Protein AF-A0A225UVK5-F1 (afdb_monomer)

Structure (mmCIF, N/CA/C/O backbone):
data_AF-A0A225UVK5-F1
#
_entry.id   AF-A0A225UVK5-F1
#
loop_
_atom_site.group_PDB
_atom_site.id
_atom_site.type_symbol
_atom_site.label_atom_id
_atom_site.label_alt_id
_atom_site.label_comp_id
_atom_site.label_asym_id
_atom_site.label_entity_id
_atom_site.label_seq_id
_atom_site.pdbx_PDB_ins_code
_atom_site.Cartn_x
_atom_site.Cartn_y
_atom_site.Cartn_z
_atom_site.occupancy
_atom_site.B_iso_or_equiv
_atom_site.auth_seq_id
_atom_site.auth_comp_id
_atom_site.auth_asym_id
_atom_site.auth_atom_id
_atom_site.pdbx_PDB_model_num
ATOM 1 N N . MET A 1 1 ? 49.992 12.752 -19.755 1.00 32.47 1 MET A N 1
ATOM 2 C CA . MET A 1 1 ? 51.372 13.279 -19.701 1.00 32.47 1 MET A CA 1
ATOM 3 C C . MET A 1 1 ? 51.496 14.073 -18.405 1.00 32.47 1 MET A C 1
ATOM 5 O O . MET A 1 1 ? 50.643 14.913 -18.178 1.00 32.47 1 MET A O 1
ATOM 9 N N . ALA A 1 2 ? 52.488 13.715 -17.581 1.00 32.41 2 ALA A N 1
ATOM 10 C CA . ALA A 1 2 ? 52.978 14.350 -16.346 1.00 32.41 2 ALA A CA 1
ATOM 11 C C . ALA A 1 2 ? 52.001 14.597 -15.170 1.00 32.41 2 ALA A C 1
ATOM 13 O O . ALA A 1 2 ? 51.242 15.557 -15.140 1.00 32.41 2 ALA A O 1
ATOM 14 N N . ILE A 1 3 ? 52.142 13.747 -14.147 1.00 37.56 3 ILE A N 1
ATOM 15 C CA . ILE A 1 3 ? 51.749 13.993 -12.755 1.00 37.56 3 ILE A CA 1
ATOM 16 C C . ILE A 1 3 ? 52.953 14.674 -12.088 1.00 37.56 3 ILE A C 1
ATOM 18 O O . ILE A 1 3 ? 54.071 14.177 -12.230 1.00 37.56 3 ILE A O 1
ATOM 22 N N . ALA A 1 4 ? 52.749 15.779 -11.371 1.00 38.34 4 ALA A N 1
ATOM 23 C CA . ALA A 1 4 ? 53.784 16.395 -10.544 1.00 38.34 4 ALA A CA 1
ATOM 24 C C . ALA A 1 4 ? 53.251 16.622 -9.126 1.00 38.34 4 ALA A C 1
ATOM 26 O O . ALA A 1 4 ? 52.386 17.457 -8.887 1.00 38.34 4 ALA A O 1
ATOM 27 N N . THR A 1 5 ? 53.785 15.843 -8.194 1.00 54.34 5 THR A N 1
ATOM 28 C CA . THR A 1 5 ? 53.619 15.971 -6.745 1.00 54.34 5 THR A CA 1
ATOM 29 C C . THR A 1 5 ? 54.577 17.016 -6.175 1.00 54.34 5 THR A C 1
ATOM 31 O O . THR A 1 5 ? 55.775 16.947 -6.449 1.00 54.34 5 THR A O 1
ATOM 34 N N . LYS A 1 6 ? 54.093 17.878 -5.275 1.00 38.97 6 LYS A N 1
ATOM 35 C CA . LYS A 1 6 ? 54.864 18.360 -4.117 1.00 38.97 6 LYS A CA 1
ATOM 36 C C . LYS A 1 6 ? 53.925 18.484 -2.920 1.00 38.97 6 LYS A C 1
ATOM 38 O O . LYS A 1 6 ? 52.917 19.173 -3.009 1.00 38.97 6 LYS A O 1
ATOM 43 N N . GLY A 1 7 ? 54.248 17.775 -1.843 1.00 42.06 7 GLY A N 1
ATOM 44 C CA . GLY A 1 7 ? 53.569 17.898 -0.556 1.00 42.06 7 GLY A CA 1
ATOM 45 C C . GLY A 1 7 ? 54.199 18.985 0.304 1.00 42.06 7 GLY A C 1
ATOM 46 O O . GLY A 1 7 ? 55.385 19.247 0.136 1.00 42.06 7 GLY A O 1
ATOM 47 N N . TYR A 1 8 ? 53.411 19.559 1.213 1.00 36.50 8 TYR A N 1
ATOM 48 C CA . TYR A 1 8 ? 53.843 20.260 2.426 1.00 36.50 8 TYR A CA 1
ATOM 49 C C . TYR A 1 8 ? 52.731 20.139 3.485 1.00 36.50 8 TYR A C 1
ATOM 51 O O . TYR A 1 8 ? 51.549 20.127 3.146 1.00 36.50 8 TYR A O 1
ATOM 59 N N . GLU A 1 9 ? 53.147 19.948 4.736 1.00 43.53 9 GLU A N 1
ATOM 60 C CA . GLU A 1 9 ? 52.354 19.581 5.914 1.00 43.53 9 GLU A CA 1
ATOM 61 C C . GLU A 1 9 ? 51.454 20.701 6.471 1.00 43.53 9 GLU A C 1
ATOM 63 O O . GLU A 1 9 ? 51.831 21.867 6.482 1.00 43.53 9 GLU A O 1
ATOM 68 N N . SER A 1 10 ? 50.312 20.259 7.013 1.00 49.19 10 SER A N 1
ATOM 69 C CA . SER A 1 10 ? 49.625 20.686 8.245 1.00 49.19 10 SER A CA 1
ATOM 70 C C . SER A 1 10 ? 49.472 22.180 8.573 1.00 49.19 10 SER A C 1
ATOM 72 O O . SER A 1 10 ? 50.384 22.810 9.103 1.00 49.19 10 SER A O 1
ATOM 74 N N . ALA A 1 11 ? 48.231 22.662 8.505 1.00 44.34 11 ALA A N 1
ATOM 75 C CA . ALA A 1 11 ? 47.661 23.524 9.538 1.00 44.34 11 ALA A CA 1
ATOM 76 C C . ALA A 1 11 ? 46.146 23.278 9.602 1.00 44.34 11 ALA A C 1
ATOM 78 O O . A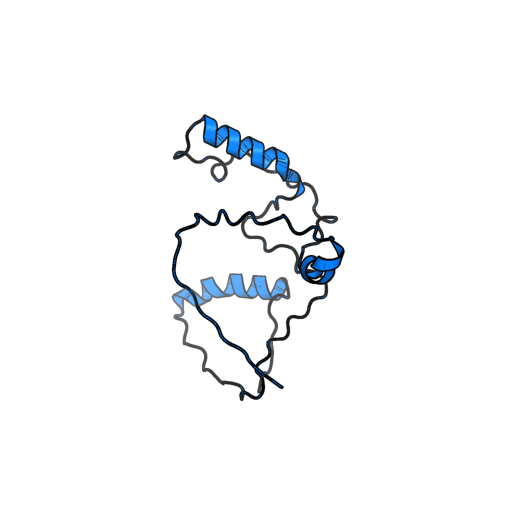LA A 1 11 ? 45.471 23.283 8.577 1.00 44.34 11 ALA A O 1
ATOM 79 N N . GLU A 1 12 ? 45.657 22.992 10.805 1.00 57.06 12 GLU A N 1
ATOM 80 C CA . GLU A 1 12 ? 44.243 22.894 11.159 1.00 57.06 12 GLU A CA 1
ATOM 81 C C . GLU A 1 12 ? 43.552 24.223 10.808 1.00 57.06 12 GLU A C 1
ATOM 83 O O . GLU A 1 12 ? 43.743 25.219 11.504 1.00 57.06 12 GLU A O 1
ATOM 88 N N . ASP A 1 13 ? 42.783 24.243 9.721 1.00 52.84 13 ASP A N 1
ATOM 89 C CA . ASP A 1 13 ? 41.790 25.280 9.450 1.00 52.84 13 ASP A CA 1
ATOM 90 C C . ASP A 1 13 ? 40.422 24.621 9.628 1.00 52.84 13 ASP A C 1
ATOM 92 O O . ASP A 1 13 ? 40.120 23.605 8.995 1.00 52.84 13 ASP A O 1
ATOM 96 N N . ASP A 1 14 ? 39.614 25.171 10.528 1.00 63.03 14 ASP A N 1
ATOM 97 C CA . ASP A 1 14 ? 38.233 24.764 10.767 1.00 63.03 14 ASP A CA 1
ATOM 98 C C . ASP A 1 14 ? 37.425 25.103 9.502 1.00 63.03 14 ASP A C 1
ATOM 100 O O . ASP A 1 14 ? 36.908 26.211 9.335 1.00 63.03 14 ASP A O 1
ATOM 104 N N . VAL A 1 15 ? 37.419 24.184 8.527 1.00 63.94 15 VAL A N 1
ATOM 105 C CA . VAL A 1 15 ? 36.691 24.340 7.264 1.00 63.94 15 VAL A CA 1
ATOM 106 C C . VAL A 1 15 ? 35.203 24.294 7.586 1.00 63.94 15 VAL A C 1
ATOM 108 O O . VAL A 1 15 ? 34.567 23.238 7.606 1.00 63.94 15 VAL A O 1
ATOM 111 N N . VAL A 1 16 ? 34.629 25.473 7.823 1.00 66.62 16 VAL A N 1
ATOM 112 C CA . VAL A 1 16 ? 33.184 25.679 7.789 1.00 66.62 16 VAL A CA 1
ATOM 113 C C . VAL A 1 16 ? 32.735 25.371 6.367 1.00 66.62 16 VAL A C 1
ATOM 115 O O . VAL A 1 16 ? 32.881 26.182 5.453 1.00 66.62 16 VAL A O 1
ATOM 118 N N . ASN A 1 17 ? 32.217 24.162 6.171 1.00 59.84 17 ASN A N 1
ATOM 119 C CA . ASN A 1 17 ? 31.661 23.729 4.901 1.00 59.84 17 ASN A CA 1
ATOM 120 C C . ASN A 1 17 ? 30.326 24.463 4.693 1.00 59.84 17 ASN A C 1
ATOM 122 O O . ASN A 1 17 ? 29.261 23.990 5.092 1.00 59.84 17 ASN A O 1
ATOM 126 N N . VAL A 1 18 ? 30.390 25.669 4.128 1.00 64.94 18 VAL A N 1
ATOM 127 C CA . VAL A 1 18 ? 29.206 26.413 3.696 1.00 64.94 18 VAL A CA 1
ATOM 128 C C . VAL A 1 18 ? 28.689 25.727 2.439 1.00 64.94 18 VAL A C 1
ATOM 130 O O . VAL A 1 18 ? 29.248 25.884 1.356 1.00 64.94 18 VAL A O 1
ATOM 133 N N . HIS A 1 19 ? 27.634 24.928 2.581 1.00 65.44 19 HIS A N 1
ATOM 134 C CA . HIS A 1 19 ? 26.905 24.425 1.426 1.00 65.44 19 HIS A CA 1
ATOM 135 C C . HIS A 1 19 ? 26.136 25.603 0.821 1.00 65.44 19 HIS A C 1
ATOM 137 O O . HIS A 1 19 ? 25.112 26.020 1.364 1.00 65.44 19 HIS A O 1
ATOM 143 N N . GLU A 1 20 ? 26.631 26.157 -0.288 1.00 71.62 20 GLU A N 1
ATOM 144 C CA . GLU A 1 20 ? 25.826 27.077 -1.092 1.00 71.62 20 GLU A CA 1
ATOM 145 C C . GLU A 1 20 ? 24.572 26.334 -1.564 1.00 71.62 20 GLU A C 1
ATOM 147 O O . GLU A 1 20 ? 24.701 25.226 -2.098 1.00 71.62 20 GLU A O 1
ATOM 152 N N . PRO A 1 21 ? 23.365 26.880 -1.346 1.00 56.84 21 PRO A N 1
ATOM 153 C CA . PRO A 1 21 ? 22.154 26.262 -1.850 1.00 56.84 21 PRO A CA 1
ATOM 154 C C . PRO A 1 21 ? 22.254 26.215 -3.372 1.00 56.84 21 PRO A C 1
ATOM 156 O O . PRO A 1 21 ? 22.375 27.244 -4.032 1.00 56.84 21 PRO A O 1
ATOM 159 N N . THR A 1 22 ? 22.250 25.008 -3.928 1.00 72.94 22 THR A N 1
ATOM 160 C CA . THR A 1 22 ? 22.155 24.835 -5.373 1.00 72.94 22 THR A CA 1
ATOM 161 C C . THR A 1 22 ? 20.792 25.366 -5.802 1.00 72.94 22 THR A C 1
ATOM 163 O O . THR A 1 22 ? 19.772 24.928 -5.270 1.00 72.94 22 THR A O 1
ATOM 166 N N . ASP A 1 23 ? 20.779 26.338 -6.712 1.00 74.12 23 ASP A N 1
ATOM 167 C CA . ASP A 1 23 ? 19.550 26.799 -7.352 1.00 74.12 23 ASP A CA 1
ATOM 168 C C . ASP A 1 23 ? 19.112 25.686 -8.307 1.00 74.12 23 ASP A C 1
ATOM 170 O O . ASP A 1 23 ? 19.770 25.439 -9.317 1.00 74.12 23 ASP A O 1
ATOM 174 N N . VAL A 1 24 ? 18.104 24.912 -7.902 1.00 73.75 24 VAL A N 1
ATOM 175 C CA . VAL A 1 24 ? 17.605 23.777 -8.683 1.00 73.75 24 VAL A CA 1
ATOM 176 C C . VAL A 1 24 ? 16.243 24.146 -9.239 1.00 73.75 24 VAL A C 1
ATOM 178 O O . VAL A 1 24 ? 15.311 24.437 -8.483 1.00 73.75 24 VAL A O 1
ATOM 181 N N . GLU A 1 25 ? 16.116 24.129 -10.562 1.00 77.94 25 GLU A N 1
ATOM 182 C CA . GLU A 1 25 ? 14.855 24.442 -11.216 1.00 77.94 25 GLU A CA 1
ATOM 183 C C . GLU A 1 25 ? 13.905 23.239 -11.120 1.00 77.94 25 GLU A C 1
ATOM 185 O O . GLU A 1 25 ? 14.311 22.077 -11.127 1.00 77.94 25 GLU A O 1
ATOM 190 N N . LEU A 1 26 ? 12.592 23.488 -11.067 1.00 69.94 26 LEU A N 1
ATOM 191 C CA . LEU A 1 26 ? 11.591 22.407 -11.037 1.00 69.94 26 LEU A CA 1
ATOM 192 C C . LEU A 1 26 ? 11.695 21.465 -12.250 1.00 69.94 26 LEU A C 1
ATOM 194 O O . LEU A 1 26 ? 11.277 20.310 -12.178 1.00 69.94 26 LEU A O 1
ATOM 198 N N . THR A 1 27 ? 12.254 21.950 -13.359 1.00 73.38 27 THR A N 1
ATOM 199 C CA . THR A 1 27 ? 12.555 21.168 -14.562 1.00 73.38 27 THR A CA 1
ATOM 200 C C . THR A 1 27 ? 13.614 20.100 -14.325 1.00 73.38 27 THR A C 1
ATOM 202 O O . THR A 1 27 ? 13.507 19.023 -14.910 1.00 73.38 27 THR A O 1
ATOM 205 N N . ASP A 1 28 ? 14.576 20.344 -13.435 1.00 79.69 28 ASP A N 1
ATOM 206 C CA . ASP A 1 28 ? 15.623 19.377 -13.087 1.00 79.69 28 ASP A CA 1
ATOM 207 C C . ASP A 1 28 ? 15.040 18.179 -12.323 1.00 79.69 28 ASP A C 1
ATOM 209 O O . ASP A 1 28 ? 15.544 17.061 -12.413 1.00 79.69 28 ASP A O 1
ATOM 213 N N . TYR A 1 29 ? 13.901 18.388 -11.654 1.00 71.06 29 TYR A N 1
ATOM 214 C CA . TYR A 1 29 ? 13.127 17.359 -10.964 1.00 71.06 29 TYR A CA 1
ATOM 215 C C . TYR A 1 29 ? 11.957 16.813 -11.782 1.00 71.06 29 TYR A C 1
ATOM 217 O O . TYR A 1 29 ? 11.179 16.019 -11.260 1.00 71.06 29 TYR A O 1
ATOM 225 N N . ALA A 1 30 ? 11.801 17.177 -13.060 1.00 69.81 30 ALA A N 1
ATOM 226 C CA . ALA A 1 30 ? 10.634 16.782 -13.856 1.00 69.81 30 ALA A CA 1
ATOM 227 C C . ALA A 1 30 ? 10.377 15.264 -13.838 1.00 69.81 30 ALA A C 1
ATOM 229 O O . ALA A 1 30 ? 9.227 14.832 -13.777 1.00 69.81 30 ALA A O 1
ATOM 230 N N . GLN A 1 31 ? 11.443 14.456 -13.830 1.00 67.06 31 GLN A N 1
ATOM 231 C CA . GLN A 1 31 ? 11.354 13.002 -13.717 1.00 67.06 31 GLN A CA 1
ATOM 232 C C . GLN A 1 31 ? 10.897 1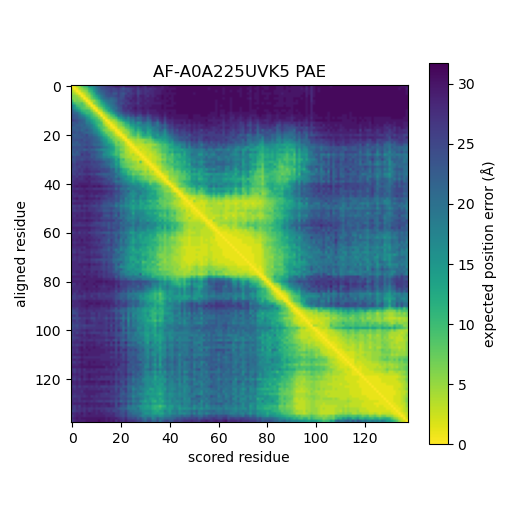2.543 -12.323 1.00 67.06 31 GLN A C 1
ATOM 234 O O . GLN A 1 31 ? 10.097 11.617 -12.226 1.00 67.06 31 GLN A O 1
ATOM 239 N N . GLU A 1 32 ? 11.336 13.196 -11.249 1.00 67.25 32 GLU A N 1
ATOM 240 C CA . GLU A 1 32 ? 10.895 12.901 -9.878 1.00 67.25 32 GLU A CA 1
ATOM 241 C C . GLU A 1 32 ? 9.442 13.331 -9.638 1.00 67.25 32 GLU A C 1
ATOM 243 O O . GLU A 1 32 ? 8.671 12.630 -8.981 1.00 67.25 32 GLU A O 1
ATOM 248 N N . LEU A 1 33 ? 9.026 14.434 -10.263 1.00 64.81 33 LEU A N 1
ATOM 249 C CA . LEU A 1 33 ? 7.650 14.922 -10.227 1.00 64.81 33 LEU A CA 1
ATOM 250 C C . LEU A 1 33 ? 6.667 13.959 -10.912 1.00 64.81 33 LEU A C 1
ATOM 252 O O . LEU A 1 33 ? 5.487 13.966 -10.565 1.00 64.81 33 LEU A O 1
ATOM 256 N N . THR A 1 34 ? 7.129 13.070 -11.809 1.00 63.69 34 THR A N 1
ATOM 257 C CA . THR A 1 34 ? 6.274 12.009 -12.385 1.00 63.69 34 THR A CA 1
ATOM 258 C C . THR A 1 34 ? 5.790 10.983 -11.360 1.00 63.69 34 THR A C 1
ATOM 260 O O . THR A 1 34 ? 4.870 10.230 -11.668 1.00 63.69 34 THR A O 1
ATOM 263 N N . PHE A 1 35 ? 6.374 10.956 -10.155 1.00 62.44 35 PHE A N 1
ATOM 264 C CA . PHE A 1 35 ? 5.989 10.058 -9.062 1.00 62.44 35 PHE A CA 1
ATOM 265 C C . PHE A 1 35 ? 5.035 10.690 -8.044 1.00 62.44 35 PHE A C 1
ATOM 267 O O . PHE A 1 35 ? 4.592 10.005 -7.118 1.00 62.44 35 PHE A O 1
ATOM 274 N N . LEU A 1 36 ? 4.714 11.977 -8.183 1.00 63.91 36 LEU A N 1
ATOM 275 C CA . LEU A 1 36 ? 3.786 12.631 -7.272 1.00 63.91 36 LEU A CA 1
ATOM 276 C C . LEU A 1 36 ? 2.332 12.316 -7.661 1.00 63.91 36 LEU A C 1
ATOM 278 O O . LEU A 1 36 ? 2.001 12.270 -8.848 1.00 63.91 36 LEU A O 1
ATOM 282 N N . PRO A 1 37 ? 1.443 12.090 -6.678 1.00 60.44 37 PRO A N 1
ATOM 283 C CA . PRO A 1 37 ? 0.015 11.985 -6.948 1.00 60.44 37 PRO A CA 1
ATOM 284 C C . PRO A 1 37 ? -0.525 13.303 -7.505 1.00 60.44 37 PRO A C 1
ATOM 286 O O . PRO A 1 37 ? -0.140 14.380 -7.047 1.00 60.44 37 PRO A O 1
ATOM 289 N N . ASP A 1 38 ? -1.470 13.215 -8.440 1.00 62.72 38 ASP A N 1
ATOM 290 C CA . ASP A 1 38 ? -2.229 14.385 -8.870 1.00 62.72 38 ASP A CA 1
ATOM 291 C C . ASP A 1 38 ? -3.129 14.847 -7.715 1.00 62.72 38 ASP A C 1
ATOM 293 O O . ASP A 1 38 ? -4.033 14.132 -7.273 1.00 62.72 38 ASP A O 1
ATOM 297 N N . LEU A 1 39 ? -2.832 16.032 -7.182 1.00 63.06 39 LEU A N 1
ATOM 298 C CA . LEU A 1 39 ? -3.573 16.632 -6.074 1.00 63.06 39 LEU A CA 1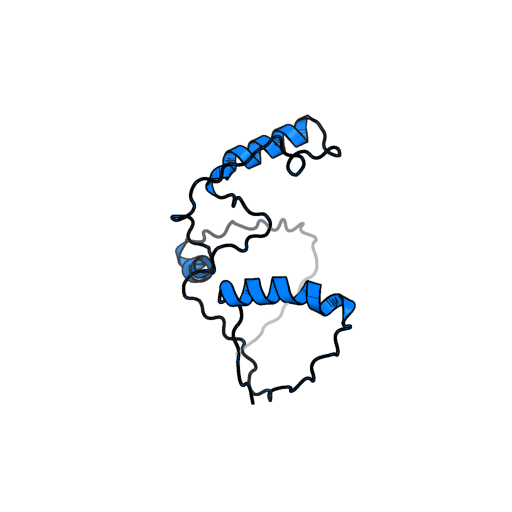
ATOM 299 C C . LEU A 1 39 ? -4.830 17.377 -6.560 1.00 63.06 39 LEU A C 1
ATOM 301 O O . LEU A 1 39 ? -5.631 17.801 -5.729 1.00 63.06 39 LEU A O 1
ATOM 305 N N . SER A 1 40 ? -5.022 17.524 -7.878 1.00 61.56 40 SER A N 1
ATOM 306 C CA . SER A 1 40 ? -6.142 18.268 -8.482 1.00 61.56 40 SER A CA 1
ATOM 307 C C . SER A 1 40 ? -7.498 17.583 -8.277 1.00 61.56 40 SER A C 1
ATOM 309 O O . SER A 1 40 ? -8.527 18.255 -8.220 1.00 61.56 40 SER A O 1
ATOM 311 N N . ASP A 1 41 ? -7.492 16.258 -8.110 1.00 57.88 41 ASP A N 1
ATOM 312 C CA . ASP A 1 41 ? -8.688 15.424 -7.929 1.00 57.88 41 ASP A CA 1
ATOM 313 C C . ASP A 1 41 ? -9.067 15.207 -6.451 1.00 57.88 41 ASP A C 1
ATOM 315 O O . ASP A 1 41 ? -10.049 14.525 -6.136 1.00 57.88 41 ASP A O 1
ATOM 319 N N . LEU A 1 42 ? -8.298 15.762 -5.507 1.00 61.72 42 LEU A N 1
ATOM 320 C CA . LEU A 1 42 ? -8.565 15.582 -4.083 1.00 61.72 42 LEU A CA 1
ATOM 321 C C . LEU A 1 42 ? -9.693 16.514 -3.632 1.00 61.72 42 LEU A C 1
ATOM 323 O O . LEU A 1 42 ? -9.505 17.705 -3.388 1.00 61.72 42 LEU A O 1
ATOM 327 N N . SER A 1 43 ? -10.891 15.955 -3.456 1.00 60.62 43 SER A N 1
ATOM 328 C CA . SER A 1 43 ? -11.953 16.648 -2.725 1.00 60.62 43 SER A CA 1
ATOM 329 C C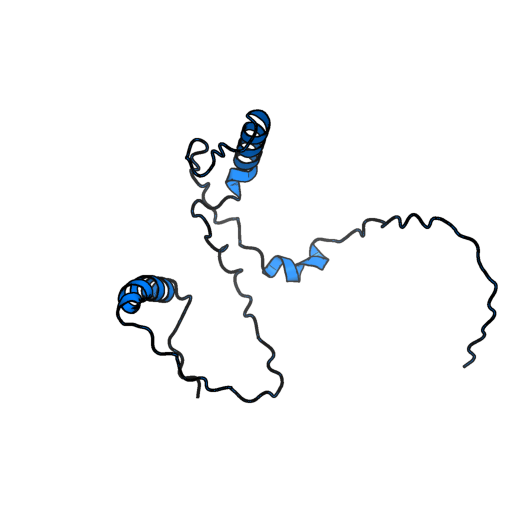 . SER A 1 43 ? -11.487 16.935 -1.288 1.00 60.62 43 SER A C 1
ATOM 331 O O . SER A 1 43 ? -10.943 16.020 -0.660 1.00 60.62 43 SER A O 1
ATOM 333 N N . PRO A 1 44 ? -11.739 18.133 -0.721 1.00 62.19 44 PRO A N 1
ATOM 334 C CA . PRO A 1 44 ? -11.344 18.451 0.644 1.00 62.19 44 PRO A CA 1
ATOM 335 C C . PRO A 1 44 ? -11.930 17.438 1.624 1.00 62.19 44 PRO A C 1
ATOM 337 O O . PRO A 1 44 ? -13.140 17.382 1.856 1.00 62.19 44 PRO A O 1
ATOM 340 N N . THR A 1 45 ? -11.059 16.647 2.234 1.00 64.56 45 THR A N 1
ATOM 341 C CA . THR A 1 45 ? -11.446 15.701 3.269 1.00 64.56 45 THR A CA 1
ATOM 342 C C . THR A 1 45 ? -12.119 16.428 4.439 1.00 64.56 45 THR A C 1
ATOM 344 O O . THR A 1 45 ? -11.624 17.450 4.929 1.00 64.56 45 THR A O 1
ATOM 347 N N . HIS A 1 46 ? -13.222 15.884 4.960 1.00 73.31 46 HIS A N 1
ATOM 348 C CA . HIS A 1 46 ? -13.781 16.304 6.247 1.00 73.31 46 HIS A CA 1
ATOM 349 C C . HIS A 1 46 ? -13.030 15.617 7.401 1.00 73.31 46 HIS A C 1
ATOM 351 O O . HIS A 1 46 ? -13.304 14.464 7.724 1.00 73.31 46 HIS A O 1
ATOM 357 N N . ILE A 1 47 ? -12.053 16.318 7.986 1.00 76.69 47 ILE A N 1
ATOM 358 C CA . ILE A 1 47 ? -11.236 15.829 9.107 1.00 76.69 47 ILE A CA 1
ATOM 359 C C . ILE 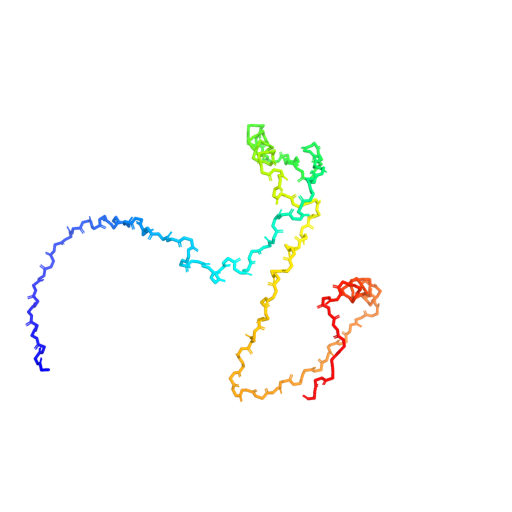A 1 47 ? -11.847 16.315 10.418 1.00 76.69 47 ILE A C 1
ATOM 361 O O . ILE A 1 47 ? -12.057 17.515 10.595 1.00 76.69 47 ILE A O 1
ATOM 365 N N . ASP A 1 48 ? -12.083 15.387 11.341 1.00 84.88 48 ASP A N 1
ATOM 366 C CA . ASP A 1 48 ? -12.407 15.710 12.727 1.00 84.88 48 ASP A CA 1
ATOM 367 C C . ASP A 1 48 ? -11.114 15.840 13.551 1.00 84.88 48 ASP A C 1
ATOM 369 O O . ASP A 1 48 ? -10.458 14.850 13.872 1.00 84.88 48 ASP A O 1
ATOM 373 N N . PHE A 1 49 ? -10.733 17.074 13.888 1.00 85.94 49 PHE A N 1
ATOM 374 C CA . PHE A 1 49 ? -9.531 17.364 14.684 1.00 85.94 49 PHE A CA 1
ATOM 375 C C . PHE A 1 49 ? -9.701 17.069 16.180 1.00 85.94 49 PHE A C 1
ATOM 377 O O . PHE A 1 49 ? -8.726 17.130 16.926 1.00 85.94 49 PHE A O 1
ATOM 384 N N . SER A 1 50 ? -10.923 16.773 16.624 1.00 85.44 50 SER A N 1
ATOM 385 C CA . SER A 1 50 ? -11.223 16.365 17.998 1.00 85.44 50 SER A CA 1
ATOM 386 C C . SER A 1 50 ? -11.242 14.845 18.162 1.00 85.44 50 SER A C 1
ATOM 388 O O . SER A 1 50 ? -11.409 14.350 19.277 1.00 85.44 50 SER A O 1
ATOM 390 N N . ALA A 1 51 ? -11.050 14.094 17.076 1.00 84.25 51 ALA A N 1
ATOM 391 C CA . ALA A 1 51 ? -11.034 12.645 17.110 1.00 84.25 51 ALA A CA 1
ATOM 392 C C . ALA A 1 51 ? -9.824 12.094 17.890 1.00 84.25 51 ALA A C 1
ATOM 394 O O . ALA A 1 51 ? -8.729 12.663 17.904 1.00 84.25 51 ALA A O 1
ATOM 395 N N . ALA A 1 52 ? -10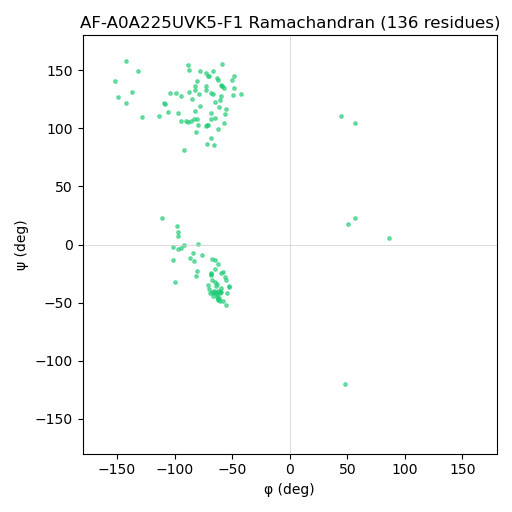.012 10.930 18.517 1.00 82.44 52 ALA A N 1
ATOM 396 C CA . ALA A 1 52 ? -9.011 10.293 19.378 1.00 82.44 52 ALA A CA 1
ATOM 397 C C . ALA A 1 52 ? -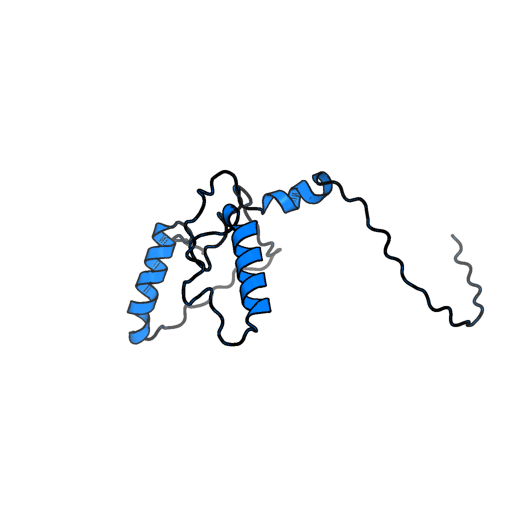7.703 9.903 18.657 1.00 82.44 52 ALA A C 1
ATOM 399 O O . ALA A 1 52 ? -6.703 9.643 19.312 1.00 82.44 52 ALA A O 1
ATOM 400 N N . ASN A 1 53 ? -7.695 9.851 17.322 1.00 79.38 53 ASN A N 1
ATOM 401 C CA . ASN A 1 53 ? -6.495 9.623 16.511 1.00 79.38 53 ASN A CA 1
ATOM 402 C C . ASN A 1 53 ? -5.668 10.898 16.263 1.00 79.38 53 ASN A C 1
ATOM 404 O O . ASN A 1 53 ? -4.539 10.793 15.794 1.00 79.38 53 ASN A O 1
ATOM 408 N N . VAL A 1 54 ? -6.227 12.081 16.536 1.00 82.31 54 VAL A N 1
ATOM 409 C CA . VAL A 1 54 ? -5.540 13.382 16.450 1.00 82.31 54 VAL A CA 1
ATOM 410 C C . VAL A 1 54 ? -5.089 13.847 17.835 1.00 82.31 54 VAL A C 1
ATOM 412 O O . VAL A 1 54 ? -4.054 14.499 17.968 1.00 82.31 54 VAL A O 1
ATOM 415 N N . LEU A 1 55 ? -5.852 13.500 18.873 1.00 86.06 55 LEU A N 1
ATOM 416 C CA . LEU A 1 55 ? -5.515 13.809 20.257 1.00 86.06 55 LEU A CA 1
ATOM 417 C C . LEU A 1 55 ? -4.442 12.855 20.782 1.00 86.06 55 LEU A C 1
ATOM 419 O O . LEU A 1 55 ? -4.664 11.649 20.872 1.00 86.06 55 LEU A O 1
ATOM 423 N N . ASN A 1 56 ? -3.297 13.403 21.184 1.00 84.38 56 ASN A N 1
ATOM 424 C CA . ASN A 1 56 ? -2.241 12.646 21.829 1.00 84.38 56 ASN A CA 1
ATOM 425 C C . ASN A 1 56 ? -2.066 13.100 23.285 1.00 84.38 56 ASN A C 1
ATOM 427 O O . ASN A 1 56 ? -1.564 14.184 23.564 1.00 84.38 56 ASN A O 1
ATOM 431 N N . LEU A 1 57 ? -2.445 12.226 24.222 1.00 82.25 57 LEU A N 1
ATOM 432 C CA . LEU A 1 57 ? -2.366 12.478 25.666 1.00 82.25 57 LEU A CA 1
ATOM 433 C C . LEU A 1 57 ? -0.928 12.579 26.200 1.00 82.25 57 LEU A C 1
ATOM 435 O O . LEU A 1 57 ? -0.741 12.982 27.345 1.00 82.25 57 LEU A O 1
ATOM 439 N N . THR A 1 58 ? 0.080 12.196 25.412 1.00 88.31 58 THR A N 1
ATOM 440 C CA . THR A 1 58 ? 1.489 12.335 25.804 1.00 88.31 58 THR A CA 1
ATOM 441 C C . THR A 1 58 ? 2.071 13.704 25.459 1.00 88.31 58 THR A C 1
ATOM 443 O O . THR A 1 58 ? 3.187 13.991 25.882 1.00 88.31 58 THR A O 1
ATOM 446 N N . LEU A 1 59 ? 1.372 14.522 24.661 1.00 88.19 59 LEU A N 1
ATOM 447 C CA . LEU A 1 59 ? 1.830 15.856 24.273 1.00 88.19 59 LEU A CA 1
ATOM 448 C C . LEU A 1 59 ? 1.409 16.914 25.298 1.00 88.19 59 LEU A C 1
ATOM 450 O O . LEU A 1 59 ? 0.363 16.810 25.941 1.00 88.19 59 LEU A O 1
ATOM 454 N N . SER A 1 60 ? 2.225 17.963 25.409 1.00 92.56 60 SER A N 1
ATOM 455 C CA . SER A 1 60 ? 1.832 19.212 26.063 1.00 92.56 60 SER A CA 1
ATOM 456 C C . SER A 1 60 ? 0.600 19.814 25.374 1.00 92.56 60 SER A C 1
ATOM 458 O O . SER A 1 60 ? 0.367 19.589 24.184 1.00 92.56 60 SER A O 1
ATOM 460 N N . PHE A 1 61 ? -0.175 20.621 26.104 1.00 89.44 61 PHE A N 1
ATOM 461 C CA . PHE A 1 61 ? -1.296 21.372 25.533 1.00 89.44 61 PHE A CA 1
ATOM 462 C C . PHE A 1 61 ? -0.858 22.239 24.342 1.00 89.44 61 PHE A C 1
ATOM 464 O O . PHE A 1 61 ? -1.538 22.258 23.315 1.00 89.44 61 PHE A O 1
ATOM 471 N N . ASP A 1 62 ? 0.299 22.895 24.454 1.00 92.31 62 ASP A N 1
ATOM 472 C CA . ASP A 1 62 ? 0.827 23.774 23.407 1.00 92.31 62 ASP A CA 1
ATOM 473 C C . ASP A 1 62 ? 1.261 22.980 22.167 1.00 92.31 62 ASP A C 1
ATOM 475 O O . ASP A 1 62 ? 0.924 23.351 21.042 1.00 92.31 62 ASP A O 1
ATOM 479 N N . ASP A 1 63 ? 1.916 21.832 22.362 1.00 91.75 63 ASP A N 1
ATOM 480 C CA . ASP A 1 63 ? 2.330 20.942 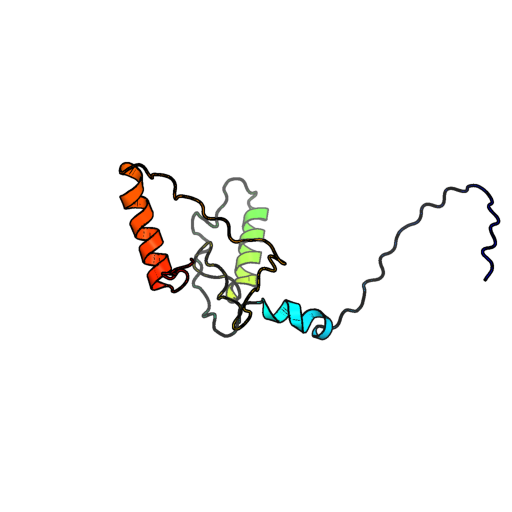21.269 1.00 91.75 63 ASP A CA 1
ATOM 481 C C . ASP A 1 63 ? 1.118 20.337 20.552 1.00 91.75 63 ASP A C 1
ATOM 483 O O . ASP A 1 63 ? 1.082 20.249 19.323 1.00 91.75 63 ASP A O 1
ATOM 487 N N . GLN A 1 64 ? 0.084 19.961 21.309 1.00 92.81 64 GLN A N 1
ATOM 488 C CA . GLN A 1 64 ? -1.175 19.470 20.757 1.00 92.81 64 GLN A CA 1
ATOM 489 C C . GLN A 1 64 ? -1.891 20.566 19.952 1.00 92.81 64 GLN A C 1
ATOM 491 O O . GLN A 1 64 ? -2.429 20.290 18.876 1.00 92.81 64 GLN A O 1
ATOM 496 N N . ALA A 1 65 ? -1.891 21.811 20.436 1.00 91.38 65 ALA A N 1
ATOM 497 C CA . ALA A 1 65 ? -2.459 22.947 19.717 1.00 91.38 65 ALA A CA 1
ATOM 498 C C . ALA A 1 65 ? -1.678 23.252 18.428 1.00 91.38 65 ALA A C 1
ATOM 500 O O . ALA A 1 65 ? -2.290 23.477 17.379 1.00 91.38 65 ALA A O 1
ATOM 501 N N . MET A 1 66 ? -0.344 23.192 18.479 1.00 93.31 66 MET A N 1
ATOM 502 C CA . MET A 1 66 ? 0.526 23.359 17.316 1.00 93.31 66 MET A CA 1
ATOM 503 C C . MET A 1 66 ? 0.282 22.263 16.275 1.00 93.31 66 MET A C 1
ATOM 505 O O . MET A 1 66 ? 0.084 22.576 15.101 1.00 93.31 66 MET A O 1
ATOM 509 N N . LEU A 1 67 ? 0.204 20.999 16.698 1.00 90.56 67 LEU A N 1
ATOM 510 C CA . LEU A 1 67 ? -0.131 19.869 15.831 1.00 90.56 67 LEU A CA 1
ATOM 511 C C . LEU A 1 67 ? -1.469 20.100 15.122 1.00 90.56 67 LEU A C 1
ATOM 513 O O . LEU A 1 67 ? -1.546 20.032 13.897 1.00 90.56 67 LEU A O 1
ATOM 517 N N . VAL A 1 68 ? -2.522 20.431 15.875 1.00 89.88 68 VAL A N 1
ATOM 518 C CA . VAL A 1 68 ? -3.848 20.704 15.301 1.00 89.88 68 VAL A CA 1
ATOM 519 C C . VAL A 1 68 ? -3.796 21.875 14.315 1.00 89.88 68 VAL A C 1
ATOM 521 O O . VAL A 1 68 ? -4.464 21.833 13.282 1.00 89.88 68 VAL A O 1
ATOM 524 N N . ASN A 1 69 ? -2.996 22.907 14.589 1.00 91.88 69 ASN A N 1
ATOM 525 C CA . ASN A 1 69 ? -2.841 24.049 13.692 1.00 91.88 69 ASN A CA 1
ATOM 526 C C . ASN A 1 69 ? -2.141 23.678 12.371 1.00 91.88 69 ASN A C 1
ATOM 528 O O . ASN A 1 69 ? -2.580 24.095 11.296 1.00 91.88 69 ASN A O 1
ATOM 532 N N . VAL A 1 70 ? -1.102 22.841 12.430 1.00 90.62 70 VAL A N 1
ATOM 533 C CA . VAL A 1 70 ? -0.422 22.299 11.242 1.00 90.62 70 VAL A CA 1
ATOM 534 C C . VAL A 1 70 ? -1.394 21.451 10.416 1.00 90.62 70 VAL A C 1
ATOM 536 O O . VAL A 1 70 ? -1.531 21.662 9.211 1.00 90.62 70 VAL A O 1
ATOM 539 N N . LEU A 1 71 ? -2.154 20.559 11.058 1.00 87.12 71 LEU A N 1
ATOM 540 C CA . LEU A 1 71 ? -3.132 19.709 10.369 1.00 87.12 71 LEU A CA 1
ATOM 541 C C . LEU A 1 71 ? -4.264 20.530 9.720 1.00 87.12 71 LEU A C 1
ATOM 543 O O . LEU A 1 71 ? -4.726 20.196 8.631 1.00 87.12 71 LEU A O 1
ATOM 547 N N . LYS A 1 72 ? -4.697 21.634 10.345 1.00 87.25 72 LYS A N 1
ATOM 548 C CA . LYS A 1 72 ? -5.671 22.566 9.747 1.00 87.25 72 LYS A CA 1
ATOM 549 C C . LYS A 1 72 ? -5.100 23.287 8.529 1.00 87.25 72 LYS A C 1
ATOM 551 O O . LYS A 1 72 ? -5.783 23.367 7.510 1.00 87.25 72 LYS A O 1
ATOM 556 N N . THR A 1 73 ? -3.863 23.773 8.623 1.00 89.19 73 THR A N 1
ATOM 557 C CA . THR A 1 73 ? -3.166 24.476 7.532 1.00 89.19 73 THR A CA 1
ATOM 558 C C . THR A 1 73 ? -3.019 23.589 6.296 1.00 89.19 73 THR A C 1
ATOM 560 O O . THR A 1 73 ? -3.255 24.034 5.176 1.00 89.19 73 THR A O 1
ATOM 563 N N . HIS A 1 74 ? -2.700 22.309 6.493 1.00 83.75 74 HIS A N 1
ATOM 564 C CA . HIS A 1 74 ? -2.448 21.366 5.402 1.00 83.75 74 HIS A CA 1
ATOM 565 C C . HIS A 1 74 ? -3.651 20.478 5.050 1.00 83.75 74 HIS A C 1
ATOM 567 O O . HIS A 1 74 ? -3.502 19.503 4.317 1.00 83.75 74 HIS A O 1
ATOM 573 N N . ARG A 1 75 ? -4.866 20.822 5.500 1.00 79.88 75 ARG A N 1
ATOM 574 C CA . ARG A 1 75 ? -6.074 20.002 5.295 1.00 79.88 75 ARG A CA 1
ATOM 575 C C . ARG A 1 75 ? -6.332 19.626 3.830 1.00 79.88 75 ARG A C 1
ATOM 577 O O . ARG A 1 75 ? -6.817 18.530 3.569 1.00 79.88 75 ARG A O 1
ATOM 584 N N . ASN A 1 76 ? -6.020 20.512 2.885 1.00 75.62 76 ASN A N 1
ATOM 585 C CA . ASN A 1 76 ? -6.321 20.307 1.462 1.00 75.62 76 ASN A CA 1
ATOM 586 C C . ASN A 1 76 ? -5.495 19.186 0.817 1.00 75.62 76 ASN A C 1
ATOM 588 O O . ASN A 1 76 ? -5.938 18.598 -0.160 1.00 75.62 76 ASN A O 1
ATOM 592 N N . ILE A 1 77 ? -4.320 18.876 1.373 1.00 73.44 77 ILE A N 1
ATOM 593 C CA . ILE A 1 77 ? -3.444 17.796 0.890 1.00 73.44 77 ILE A CA 1
ATOM 594 C C . ILE A 1 77 ? -3.553 16.529 1.749 1.00 73.44 77 ILE A C 1
ATOM 596 O O . ILE A 1 77 ? -2.915 15.519 1.462 1.00 73.44 77 ILE A O 1
ATOM 600 N N . MET A 1 78 ? -4.356 16.565 2.817 1.00 73.31 78 MET A N 1
ATOM 601 C CA . MET A 1 78 ? -4.558 15.430 3.710 1.00 73.31 78 MET A CA 1
ATOM 602 C C . MET A 1 78 ? -5.650 14.496 3.183 1.00 73.31 78 MET A C 1
ATOM 604 O O . MET A 1 78 ? -6.802 14.886 2.971 1.00 73.31 78 MET A O 1
ATOM 608 N N . ASN A 1 79 ? -5.302 13.218 3.043 1.00 65.50 79 ASN A N 1
ATOM 609 C CA . ASN A 1 79 ? -6.246 12.178 2.660 1.00 65.50 79 ASN A CA 1
ATOM 610 C C . ASN A 1 79 ? -7.044 11.687 3.887 1.00 65.50 79 ASN A C 1
ATOM 612 O O . ASN A 1 79 ? -6.470 11.394 4.935 1.00 65.50 79 ASN A O 1
ATOM 616 N N . ALA A 1 80 ? -8.370 11.583 3.754 1.00 58.78 80 ALA A N 1
ATOM 617 C CA . ALA A 1 80 ? -9.317 11.136 4.788 1.00 58.78 80 ALA A CA 1
ATOM 618 C C . ALA A 1 80 ? -9.028 9.766 5.376 1.00 58.78 80 ALA A C 1
ATOM 620 O O . ALA A 1 80 ? -9.432 9.459 6.497 1.00 58.78 80 ALA A O 1
ATOM 621 N N . CYS A 1 81 ? -8.389 8.920 4.581 1.00 55.91 81 CYS A N 1
ATOM 622 C CA . CYS A 1 81 ? -8.205 7.529 4.905 1.00 55.91 81 CYS A CA 1
ATOM 623 C C . CYS A 1 81 ? -6.745 7.318 5.308 1.00 55.91 81 CYS A C 1
ATOM 625 O O . CYS A 1 81 ? -5.833 7.479 4.496 1.00 55.91 81 CYS A O 1
ATOM 627 N N . GLY A 1 82 ? -6.520 6.977 6.579 1.00 55.16 82 GLY A N 1
ATOM 628 C CA . GLY A 1 82 ? -5.198 6.600 7.076 1.00 55.16 82 GLY A CA 1
ATOM 629 C C . GLY A 1 82 ? -4.558 5.528 6.191 1.00 55.16 82 GLY A C 1
ATOM 630 O O . GLY A 1 82 ? -5.246 4.645 5.687 1.00 55.16 82 GLY A O 1
ATOM 631 N N . ASN A 1 83 ? -3.245 5.625 5.978 1.00 54.59 83 ASN A N 1
ATOM 632 C CA . ASN A 1 83 ? -2.467 4.737 5.104 1.00 54.59 83 ASN A CA 1
ATOM 633 C C . ASN A 1 83 ? -3.031 4.532 3.686 1.00 54.59 83 ASN A C 1
ATOM 635 O O . ASN A 1 83 ? -2.627 3.580 3.014 1.00 54.59 83 ASN A O 1
ATOM 639 N N . ALA A 1 84 ? -3.931 5.390 3.195 1.00 53.53 84 ALA A N 1
ATOM 640 C CA . ALA A 1 84 ? -4.230 5.395 1.776 1.00 53.53 84 ALA A CA 1
ATOM 641 C C . ALA A 1 84 ? -2.958 5.827 1.057 1.00 53.53 84 ALA A C 1
ATOM 643 O O . ALA A 1 84 ? -2.531 6.978 1.159 1.00 53.53 84 ALA A O 1
ATOM 644 N N . LEU A 1 85 ? -2.338 4.860 0.379 1.00 52.06 85 LEU A N 1
ATOM 645 C CA . LEU A 1 85 ? -1.273 5.136 -0.564 1.00 52.06 85 LEU A CA 1
ATOM 646 C C . LEU A 1 85 ? -1.764 6.272 -1.470 1.00 52.06 85 LEU A C 1
ATOM 648 O O . LEU A 1 85 ? -2.933 6.238 -1.883 1.00 52.06 85 LEU A O 1
ATOM 652 N N . PRO A 1 86 ? -0.928 7.288 -1.737 1.00 57.25 86 PRO A N 1
ATOM 653 C CA . PRO A 1 86 ? -1.277 8.294 -2.724 1.00 57.25 86 PRO A CA 1
ATOM 654 C C . PRO A 1 86 ? -1.747 7.587 -4.005 1.00 57.25 86 PRO A C 1
ATOM 656 O O . PRO A 1 86 ? -1.242 6.493 -4.298 1.00 57.25 86 PRO A O 1
ATOM 659 N N . PRO A 1 87 ? -2.728 8.151 -4.741 1.00 58.75 87 PRO A N 1
ATOM 660 C CA . PRO A 1 87 ? -3.094 7.638 -6.053 1.00 58.75 87 PRO A CA 1
ATOM 661 C C . PRO A 1 87 ? -1.817 7.291 -6.824 1.00 58.75 87 PRO A C 1
ATOM 663 O O . PRO A 1 87 ? -0.894 8.114 -6.815 1.00 58.75 87 PRO A O 1
ATOM 666 N N . PRO A 1 88 ? -1.708 6.081 -7.406 1.00 58.56 88 PRO A N 1
ATOM 667 C CA . PRO A 1 88 ? -0.516 5.694 -8.142 1.00 58.56 88 PRO A CA 1
ATOM 668 C C . PRO A 1 88 ? -0.175 6.805 -9.122 1.00 58.56 88 PRO A C 1
ATOM 670 O O . PRO A 1 88 ? -1.057 7.250 -9.860 1.00 58.56 88 PRO A O 1
ATOM 673 N N . ALA A 1 89 ? 1.073 7.265 -9.103 1.00 60.91 89 ALA A N 1
ATOM 674 C CA . ALA A 1 89 ? 1.504 8.293 -10.026 1.00 60.91 89 ALA A CA 1
ATOM 675 C C . ALA A 1 89 ? 1.211 7.802 -11.449 1.00 60.91 89 ALA A C 1
ATOM 677 O O . ALA A 1 89 ? 1.653 6.721 -11.860 1.00 60.91 89 ALA A O 1
ATOM 678 N N . TYR A 1 90 ? 0.328 8.514 -12.149 1.00 57.91 90 TYR A N 1
ATOM 679 C CA . TYR A 1 90 ? -0.214 8.031 -13.408 1.00 57.91 90 TYR A CA 1
ATOM 680 C C . TYR A 1 90 ? 0.939 7.825 -14.400 1.00 57.91 90 TYR A C 1
ATOM 682 O O . TYR A 1 90 ? 1.646 8.768 -14.734 1.00 57.91 90 TYR A O 1
ATOM 690 N N . ARG A 1 91 ? 1.044 6.600 -14.940 1.00 53.41 91 ARG A N 1
ATOM 691 C CA . ARG A 1 91 ? 1.852 6.211 -16.120 1.00 53.41 91 ARG A CA 1
ATOM 692 C C . ARG A 1 91 ? 3.323 5.849 -15.908 1.00 53.41 91 ARG A C 1
ATOM 694 O O . ARG A 1 91 ? 3.970 5.539 -16.907 1.00 53.41 91 ARG A O 1
ATOM 701 N N . VAL A 1 92 ? 3.843 5.772 -14.684 1.00 59.94 92 VAL A N 1
ATOM 702 C CA . VAL A 1 92 ? 5.189 5.204 -14.492 1.00 59.94 92 VAL A CA 1
ATOM 703 C C . VAL A 1 92 ? 5.093 3.697 -14.256 1.00 59.94 92 VAL A C 1
ATOM 705 O O . VAL A 1 92 ? 4.659 3.234 -13.204 1.00 59.94 92 VAL A O 1
ATOM 708 N N . VAL A 1 93 ? 5.475 2.912 -15.265 1.00 70.25 93 VAL A N 1
ATOM 709 C CA . VAL A 1 93 ? 5.713 1.473 -15.103 1.00 70.25 93 VAL A CA 1
ATOM 710 C C . VAL A 1 93 ? 7.124 1.313 -14.552 1.00 70.25 93 VAL A C 1
ATOM 712 O O . VAL A 1 93 ? 8.094 1.670 -15.215 1.00 70.25 93 VAL A O 1
ATOM 715 N N . CYS A 1 94 ? 7.243 0.808 -13.326 1.00 76.38 94 CYS A N 1
ATOM 716 C CA . CYS A 1 94 ? 8.542 0.533 -12.724 1.00 76.38 94 CYS A CA 1
ATOM 717 C C . CYS A 1 94 ? 9.083 -0.805 -13.241 1.00 76.38 94 CYS A C 1
ATOM 719 O O . CYS A 1 94 ? 8.599 -1.866 -12.834 1.00 76.38 94 CYS A O 1
ATOM 721 N N . ASP A 1 95 ? 10.105 -0.760 -14.094 1.00 85.19 95 ASP A N 1
ATOM 722 C CA . ASP A 1 95 ? 10.864 -1.952 -14.464 1.00 85.19 95 ASP A CA 1
ATOM 723 C C . ASP A 1 95 ? 11.864 -2.309 -13.361 1.00 85.19 95 ASP A C 1
ATOM 725 O O . ASP A 1 95 ? 12.650 -1.484 -12.895 1.00 85.19 95 ASP A O 1
ATOM 729 N N . ILE A 1 96 ? 11.850 -3.575 -12.946 1.00 86.38 96 ILE A N 1
ATOM 730 C CA . ILE A 1 96 ? 12.873 -4.127 -12.058 1.00 86.38 96 ILE A CA 1
ATOM 731 C C . ILE A 1 96 ? 13.926 -4.776 -12.951 1.00 86.38 96 ILE A C 1
ATOM 733 O O . ILE A 1 96 ? 13.688 -5.850 -13.507 1.00 86.38 96 ILE A O 1
ATOM 737 N N . ASN A 1 97 ? 15.089 -4.135 -13.084 1.00 90.44 97 ASN A N 1
ATOM 738 C CA . ASN A 1 97 ? 16.209 -4.721 -13.807 1.00 90.44 97 ASN A CA 1
ATOM 739 C C . ASN A 1 97 ? 16.756 -5.922 -13.022 1.00 90.44 97 ASN A C 1
ATOM 741 O O . ASN A 1 97 ? 17.380 -5.767 -11.975 1.00 90.44 97 ASN A O 1
ATOM 745 N N . VAL A 1 98 ? 16.505 -7.125 -13.534 1.00 89.06 98 VAL A N 1
ATOM 746 C CA . VAL A 1 98 ? 17.059 -8.383 -13.009 1.00 89.06 98 VAL A CA 1
ATOM 747 C C . VAL A 1 98 ? 18.297 -8.833 -13.788 1.00 89.06 98 VAL A C 1
ATOM 749 O O . VAL A 1 98 ? 18.749 -9.967 -13.624 1.00 89.06 98 VAL A O 1
ATOM 752 N N . GLU A 1 99 ? 18.828 -7.955 -14.646 1.00 91.12 99 GLU A N 1
ATOM 753 C CA . GLU A 1 99 ? 19.911 -8.236 -15.581 1.00 91.12 99 GLU A CA 1
ATOM 754 C C . GLU A 1 99 ? 19.642 -9.545 -16.342 1.00 91.12 99 GLU A C 1
ATOM 756 O O . GLU A 1 99 ? 18.613 -9.692 -16.999 1.00 91.12 99 GLU A O 1
ATOM 761 N N . HIS A 1 100 ? 20.543 -10.520 -16.215 1.00 91.75 100 HIS A N 1
ATOM 762 C CA . HIS A 1 100 ? 20.459 -11.826 -16.863 1.00 91.75 100 HIS A CA 1
ATOM 763 C C . HIS A 1 100 ? 20.206 -12.958 -15.855 1.00 91.75 100 HIS A C 1
ATOM 765 O O . HIS A 1 100 ? 20.528 -14.120 -16.116 1.00 91.75 100 HIS A O 1
ATOM 771 N N . HIS A 1 101 ? 19.650 -12.643 -14.682 1.00 92.50 101 HIS A N 1
ATOM 772 C CA . HIS A 1 101 ? 19.336 -13.660 -13.687 1.00 92.50 101 HIS A CA 1
ATOM 773 C C . HIS A 1 101 ? 18.131 -14.509 -14.101 1.00 92.50 101 HIS A C 1
ATOM 775 O O . HIS A 1 101 ? 17.092 -14.015 -14.540 1.00 92.50 101 HIS A O 1
ATOM 781 N N . VAL A 1 102 ? 18.257 -15.823 -13.908 1.00 92.81 102 VAL A N 1
ATOM 782 C CA . VAL A 1 102 ? 17.178 -16.775 -14.186 1.00 92.81 102 VAL A CA 1
ATOM 783 C C . VAL A 1 102 ? 16.028 -16.634 -13.174 1.00 92.81 102 VAL A C 1
ATOM 785 O O . VAL A 1 102 ? 16.281 -16.401 -11.987 1.00 92.81 102 VAL A O 1
ATOM 788 N N . PRO A 1 103 ? 14.760 -16.823 -13.591 1.00 90.38 103 PRO A N 1
ATOM 789 C CA . PRO A 1 103 ? 13.622 -16.788 -12.679 1.00 90.38 103 PRO A CA 1
ATOM 790 C C . PRO A 1 103 ? 13.750 -17.801 -11.535 1.00 90.38 103 PRO A C 1
ATOM 792 O O . PRO A 1 103 ? 14.046 -18.979 -11.746 1.00 90.38 103 PRO A O 1
ATOM 795 N N . ILE A 1 104 ? 13.457 -17.361 -10.309 1.00 91.19 104 ILE A N 1
ATOM 796 C CA . ILE A 1 104 ? 13.488 -18.226 -9.126 1.00 91.19 104 ILE A CA 1
ATOM 797 C C . ILE A 1 104 ? 12.077 -18.721 -8.816 1.00 91.19 104 ILE A C 1
ATOM 799 O O . ILE A 1 104 ? 11.214 -17.969 -8.360 1.00 91.19 104 ILE A O 1
ATOM 803 N N . LYS A 1 105 ? 11.856 -20.027 -8.968 1.00 90.94 105 LYS A N 1
ATOM 804 C CA . LYS A 1 105 ? 10.603 -20.674 -8.564 1.00 90.94 105 LYS A CA 1
ATOM 805 C C . LYS A 1 105 ? 10.639 -21.002 -7.078 1.00 90.94 105 LYS A C 1
ATOM 807 O O . LYS A 1 105 ? 11.323 -21.929 -6.651 1.00 90.94 105 LYS A O 1
ATOM 812 N N . ARG A 1 106 ? 9.876 -20.260 -6.272 1.00 91.06 106 ARG A N 1
ATOM 813 C CA . ARG A 1 106 ? 9.671 -20.577 -4.851 1.00 91.06 106 ARG A CA 1
ATOM 814 C C . ARG A 1 106 ? 8.300 -21.195 -4.632 1.00 91.06 106 ARG A C 1
ATOM 816 O O . ARG A 1 106 ? 7.281 -20.650 -5.042 1.00 91.06 106 ARG A O 1
ATOM 823 N N . ARG A 1 107 ? 8.271 -22.322 -3.922 1.00 92.94 107 ARG A N 1
ATOM 824 C CA . ARG A 1 107 ? 7.021 -22.931 -3.467 1.00 92.94 107 ARG A CA 1
ATOM 825 C C . ARG A 1 107 ? 6.375 -22.034 -2.409 1.00 92.94 107 ARG A C 1
ATOM 827 O O . ARG A 1 107 ? 7.027 -21.668 -1.431 1.00 92.94 107 ARG A O 1
ATOM 834 N N . ALA A 1 108 ? 5.088 -21.734 -2.573 1.00 90.44 108 ALA A N 1
ATOM 835 C CA . ALA A 1 108 ? 4.319 -21.028 -1.555 1.00 90.44 108 ALA A CA 1
ATOM 836 C C . ALA A 1 108 ? 4.326 -21.810 -0.229 1.00 90.44 108 ALA A C 1
ATOM 838 O O . ALA A 1 108 ? 4.163 -23.036 -0.204 1.00 90.44 108 ALA A O 1
ATOM 839 N N . ARG A 1 109 ? 4.522 -21.103 0.889 1.00 92.75 109 ARG A N 1
ATOM 840 C CA . ARG A 1 109 ? 4.455 -21.709 2.225 1.00 92.75 109 ARG A CA 1
ATOM 841 C C . ARG A 1 109 ? 3.006 -22.058 2.560 1.00 92.75 109 ARG A C 1
ATOM 843 O O . ARG A 1 109 ? 2.085 -21.332 2.196 1.00 92.75 109 ARG A O 1
ATOM 850 N N . ARG A 1 110 ? 2.803 -23.165 3.281 1.00 92.88 110 ARG A N 1
ATOM 851 C CA . ARG A 1 110 ? 1.472 -23.532 3.781 1.00 92.88 110 ARG A CA 1
ATOM 852 C C . ARG A 1 110 ? 1.023 -22.513 4.825 1.00 92.88 110 ARG A C 1
ATOM 854 O O . ARG A 1 110 ? 1.757 -22.235 5.769 1.00 92.88 110 ARG A O 1
ATOM 861 N N . ILE A 1 111 ? -0.190 -22.000 4.662 1.00 89.62 111 ILE A N 1
ATOM 862 C CA . ILE A 1 111 ? -0.833 -21.095 5.615 1.00 89.62 111 ILE A CA 1
ATOM 863 C C . ILE A 1 111 ? -1.780 -21.933 6.477 1.00 89.62 111 ILE A C 1
ATOM 865 O O . ILE A 1 111 ? -2.552 -22.734 5.951 1.00 89.62 111 ILE A O 1
ATOM 869 N N . SER A 1 112 ? -1.705 -21.790 7.805 1.00 92.19 112 SER A N 1
ATOM 870 C CA . SER A 1 112 ? -2.642 -22.474 8.707 1.00 92.19 112 SER A CA 1
ATOM 871 C C . SER A 1 112 ? -4.072 -21.998 8.443 1.00 92.19 112 SER A C 1
ATOM 873 O O . SER A 1 112 ? -4.306 -20.806 8.238 1.00 92.19 112 SER A O 1
ATOM 875 N N . ILE A 1 113 ? -5.037 -22.919 8.510 1.00 91.81 113 ILE A N 1
ATOM 876 C CA . ILE A 1 113 ? -6.447 -22.652 8.189 1.00 91.81 113 ILE A CA 1
ATOM 877 C C . ILE A 1 113 ? -7.045 -21.495 9.002 1.00 91.81 113 ILE A C 1
ATOM 879 O O . ILE A 1 113 ? -7.856 -20.734 8.484 1.00 91.81 113 ILE A O 1
ATOM 883 N N . ARG A 1 114 ? -6.557 -21.292 10.235 1.00 92.62 114 ARG A N 1
ATOM 884 C CA . ARG A 1 114 ? -6.962 -20.195 11.130 1.00 92.62 114 ARG A CA 1
ATOM 885 C C . ARG A 1 114 ? -6.707 -18.800 10.547 1.00 92.62 114 ARG A C 1
ATOM 887 O O . ARG A 1 114 ? -7.370 -17.850 10.945 1.00 92.62 114 ARG A O 1
ATOM 894 N N . TYR A 1 115 ? -5.757 -18.668 9.620 1.00 90.00 115 TYR A N 1
ATOM 895 C CA . TYR A 1 115 ? -5.407 -17.389 8.996 1.00 90.00 115 TYR A CA 1
ATOM 896 C C . TYR A 1 115 ? -5.992 -17.217 7.592 1.00 90.00 115 TYR A C 1
ATOM 898 O O . TYR A 1 115 ? -5.994 -16.100 7.086 1.00 90.00 115 TYR A O 1
ATOM 906 N N . LEU A 1 116 ? -6.514 -18.277 6.962 1.00 88.94 116 LEU A N 1
ATOM 907 C CA . LEU A 1 116 ? -7.035 -18.194 5.592 1.00 88.94 116 LEU A CA 1
ATOM 908 C C . LEU A 1 116 ? -8.230 -17.245 5.486 1.00 88.94 116 LEU A C 1
ATOM 910 O O . LEU A 1 116 ? -8.264 -16.419 4.580 1.00 88.94 116 LEU A O 1
ATOM 914 N N . GLN A 1 117 ? -9.161 -17.302 6.442 1.00 86.56 117 GLN A N 1
ATOM 915 C CA . GLN A 1 117 ? -10.301 -16.378 6.484 1.00 86.56 117 GLN A CA 1
ATOM 916 C C . GLN A 1 117 ? -9.846 -14.920 6.621 1.00 86.56 117 GLN A C 1
ATOM 918 O O . GLN A 1 117 ? -10.346 -14.050 5.917 1.00 86.56 117 GLN A O 1
ATOM 923 N N . LYS A 1 118 ? -8.844 -14.659 7.472 1.00 90.19 118 LYS A N 1
ATOM 924 C CA . LYS A 1 118 ? -8.285 -13.311 7.656 1.00 90.19 118 LYS A CA 1
ATOM 925 C C . LYS A 1 118 ? -7.545 -12.799 6.421 1.00 90.19 118 LYS A C 1
ATOM 927 O O . LYS A 1 118 ? -7.516 -11.597 6.208 1.00 90.19 118 LYS A O 1
ATOM 932 N N . LEU A 1 119 ? -6.940 -13.688 5.634 1.00 90.44 119 LEU A N 1
ATOM 933 C CA . LEU A 1 119 ? -6.214 -13.331 4.414 1.00 90.44 119 LEU A CA 1
ATOM 934 C C . LEU A 1 119 ? -7.146 -13.131 3.210 1.00 90.44 119 LEU A C 1
ATOM 936 O O . LEU A 1 119 ? -6.825 -12.366 2.302 1.00 90.44 119 LEU A O 1
ATOM 940 N N . TYR A 1 120 ? -8.300 -13.796 3.207 1.00 92.31 120 TYR A N 1
ATOM 941 C CA . TYR A 1 120 ? -9.256 -13.741 2.107 1.00 92.31 120 TYR A CA 1
ATOM 942 C C . TYR A 1 120 ? -9.811 -12.330 1.874 1.00 92.31 120 TYR A C 1
ATOM 944 O O . TYR A 1 120 ? -9.795 -11.858 0.738 1.00 92.31 120 TYR A O 1
ATOM 952 N N . GLU A 1 121 ? -10.251 -11.640 2.929 1.00 92.94 121 GLU A N 1
ATOM 953 C CA . GLU A 1 121 ? -10.830 -10.295 2.791 1.00 92.94 121 GLU A CA 1
ATOM 954 C C . GLU A 1 121 ? -9.829 -9.271 2.216 1.00 92.94 121 GLU A C 1
ATOM 956 O O . GLU A 1 121 ? -10.172 -8.602 1.237 1.00 92.94 121 GLU A O 1
ATOM 961 N N . PRO A 1 122 ? -8.567 -9.196 2.694 1.00 92.88 122 PRO A N 1
ATOM 962 C CA . PRO A 1 122 ? -7.538 -8.374 2.063 1.00 92.88 122 PRO A CA 1
ATOM 963 C C . PRO A 1 122 ? -7.285 -8.731 0.597 1.00 92.88 122 PRO A C 1
ATOM 965 O O . PRO A 1 122 ? -7.285 -7.845 -0.253 1.00 92.88 122 PRO A O 1
ATOM 968 N N . LEU A 1 123 ? -7.111 -10.017 0.269 1.00 93.56 123 LEU A N 1
ATOM 969 C CA . LEU A 1 123 ? -6.849 -10.441 -1.112 1.00 93.56 123 LEU A CA 1
ATOM 970 C C . LEU A 1 123 ? -7.996 -10.060 -2.052 1.00 93.56 123 LEU A C 1
ATOM 972 O O . LEU A 1 123 ? -7.763 -9.596 -3.167 1.00 93.56 123 LEU A O 1
ATOM 976 N N . LYS A 1 124 ? -9.238 -10.211 -1.589 1.00 92.56 124 LYS A N 1
ATOM 977 C CA . LYS A 1 124 ? -10.434 -9.794 -2.321 1.00 92.56 124 LYS A CA 1
ATOM 978 C C . LYS A 1 124 ? -10.463 -8.282 -2.540 1.00 92.56 124 LYS A C 1
ATOM 980 O O . LYS A 1 124 ? -10.818 -7.844 -3.631 1.00 92.56 124 LYS A O 1
ATOM 985 N N . GLY A 1 125 ? -10.089 -7.495 -1.531 1.00 90.38 125 GLY A N 1
ATOM 986 C CA . GLY A 1 125 ? -9.957 -6.042 -1.646 1.00 90.38 125 GLY A CA 1
ATOM 987 C C . GLY A 1 125 ? -8.919 -5.637 -2.693 1.00 90.38 125 GLY A C 1
ATOM 988 O O . GLY A 1 125 ? -9.226 -4.849 -3.584 1.00 90.38 125 GLY A O 1
ATOM 989 N N . LEU A 1 126 ? -7.730 -6.243 -2.647 1.00 94.06 126 LEU A N 1
ATOM 990 C CA . LEU A 1 126 ? -6.642 -5.966 -3.592 1.00 94.06 126 LEU A CA 1
ATOM 991 C C . LEU A 1 126 ? -7.013 -6.322 -5.038 1.00 94.06 126 LEU A C 1
ATOM 993 O O . LEU A 1 126 ? -6.695 -5.564 -5.952 1.00 94.06 126 LEU A O 1
ATOM 997 N N . LEU A 1 127 ? -7.712 -7.445 -5.245 1.00 90.94 127 LEU A N 1
ATOM 998 C CA . LEU A 1 127 ? -8.213 -7.848 -6.563 1.00 90.94 127 LEU A CA 1
ATOM 999 C C . LEU A 1 127 ? -9.237 -6.847 -7.107 1.00 90.94 127 LEU A C 1
ATOM 1001 O O . LEU A 1 127 ? -9.147 -6.446 -8.261 1.00 90.94 127 LEU A O 1
ATOM 1005 N N . LYS A 1 128 ? -10.192 -6.409 -6.276 1.00 87.50 128 LYS A N 1
ATOM 1006 C CA . LYS A 1 128 ? -11.194 -5.404 -6.673 1.00 87.50 128 LYS A CA 1
ATOM 1007 C C . LYS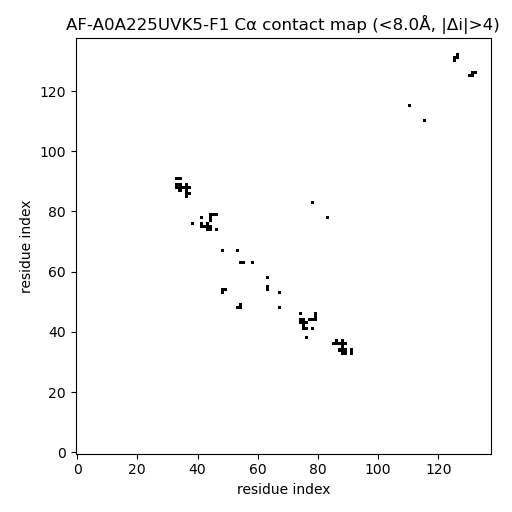 A 1 128 ? -10.570 -4.053 -7.019 1.00 87.50 128 LYS A C 1
ATOM 1009 O O . LYS A 1 128 ? -11.081 -3.361 -7.890 1.00 87.50 128 LYS A O 1
ATOM 1014 N N . ALA A 1 129 ? -9.488 -3.691 -6.335 1.00 83.25 129 ALA A N 1
ATOM 1015 C CA . ALA A 1 129 ? -8.740 -2.466 -6.586 1.00 83.25 129 ALA A CA 1
ATOM 1016 C C . ALA A 1 129 ? -7.778 -2.569 -7.788 1.00 83.25 129 ALA A C 1
ATOM 1018 O O . ALA A 1 129 ? -7.074 -1.606 -8.070 1.00 83.25 129 ALA A O 1
ATOM 1019 N N . ASN A 1 130 ? -7.717 -3.715 -8.484 1.00 84.75 130 ASN A N 1
ATOM 1020 C CA . ASN A 1 130 ? -6.776 -3.987 -9.580 1.00 84.75 130 ASN A CA 1
ATOM 1021 C C . ASN A 1 130 ? -5.290 -3.830 -9.196 1.00 84.75 130 ASN A C 1
ATOM 1023 O O . ASN A 1 130 ? -4.440 -3.651 -10.065 1.00 84.75 130 ASN A O 1
ATOM 1027 N N . LEU A 1 131 ? -4.960 -3.931 -7.903 1.00 86.44 131 LEU A N 1
ATOM 1028 C CA . LEU A 1 131 ? -3.577 -3.858 -7.415 1.00 86.44 131 LEU A CA 1
ATOM 1029 C C . LEU A 1 131 ? -2.834 -5.191 -7.572 1.00 86.44 131 LEU A C 1
ATOM 1031 O O . LEU A 1 131 ? -1.607 -5.223 -7.607 1.00 86.44 131 LEU A O 1
ATOM 1035 N N . VAL A 1 132 ? -3.573 -6.300 -7.654 1.00 89.81 132 VAL A N 1
ATOM 1036 C CA . VAL A 1 132 ? -3.036 -7.642 -7.910 1.00 89.81 132 VAL A CA 1
ATOM 1037 C C . VAL A 1 132 ? -3.837 -8.326 -9.012 1.00 89.81 132 VAL A C 1
ATOM 1039 O O . VAL A 1 132 ? -5.039 -8.105 -9.148 1.00 89.81 132 VAL A O 1
ATOM 1042 N N . SER A 1 133 ? -3.178 -9.187 -9.782 1.00 92.44 133 SER A N 1
ATOM 1043 C CA . SER A 1 133 ? -3.789 -9.950 -10.871 1.00 92.44 133 SER A CA 1
ATOM 1044 C C . SER A 1 133 ? -3.221 -11.366 -10.935 1.00 92.44 133 SER A C 1
ATOM 1046 O O . SER A 1 133 ? -2.135 -11.656 -10.425 1.00 92.44 133 SER A O 1
ATOM 1048 N N . PHE A 1 134 ? -3.976 -12.278 -11.544 1.00 92.69 134 PHE A N 1
ATOM 1049 C CA . PHE A 1 134 ? -3.481 -13.623 -11.810 1.00 92.69 134 PHE A CA 1
ATOM 1050 C C . PHE A 1 134 ? -2.456 -13.580 -12.942 1.00 92.69 134 PHE A C 1
ATOM 1052 O O . PHE A 1 134 ? -2.690 -12.971 -13.984 1.00 92.69 134 PHE A O 1
ATOM 1059 N N . SER A 1 135 ? -1.322 -14.249 -12.743 1.00 90.25 135 SER A N 1
ATOM 1060 C CA . SER A 1 135 ? -0.247 -14.315 -13.726 1.00 90.25 135 SER A CA 1
ATOM 1061 C C . SER A 1 135 ? 0.290 -15.737 -13.816 1.00 90.25 135 SER A C 1
ATOM 1063 O O . SER A 1 135 ? 0.620 -16.350 -12.801 1.00 90.25 135 SER A O 1
ATOM 1065 N N . ASN A 1 136 ? 0.409 -16.246 -15.039 1.00 85.94 136 ASN A N 1
ATOM 1066 C CA . ASN A 1 136 ? 1.085 -17.506 -15.318 1.00 85.94 136 ASN A CA 1
ATOM 1067 C C . ASN A 1 136 ? 2.556 -17.213 -15.628 1.00 85.94 136 ASN A C 1
ATOM 1069 O O . ASN A 1 136 ? 2.947 -17.108 -16.787 1.00 85.94 136 ASN A O 1
ATOM 1073 N N . ARG A 1 137 ? 3.369 -17.040 -14.582 1.00 75.56 137 ARG A N 1
ATOM 1074 C CA . ARG A 1 137 ? 4.827 -16.898 -14.715 1.00 75.56 137 ARG A CA 1
ATOM 1075 C C . ARG A 1 137 ? 5.442 -18.301 -14.737 1.00 75.56 137 ARG A C 1
ATOM 1077 O O . ARG A 1 137 ? 5.422 -18.993 -13.717 1.00 75.56 137 ARG A O 1
ATOM 1084 N N . GLN A 1 138 ? 5.881 -18.731 -15.922 1.00 57.69 138 GLN A N 1
ATOM 1085 C CA . GLN A 1 138 ? 6.599 -19.994 -16.131 1.00 57.69 138 GLN A CA 1
ATOM 1086 C C . GLN A 1 138 ? 8.040 -19.935 -15.649 1.00 57.69 138 GLN A C 1
ATOM 1088 O O . GLN A 1 138 ? 8.608 -18.837 -15.493 1.00 57.69 138 GLN A O 1
#

Sequence (138 aa):
MAIATKGYESAEDDVVNVHEPTDVELTDYAQELTFLPDLSDLSPTHIDFSAANVLNLTLSFDDQAMLVNVLKTHRNIMNACGNALPPPAYRVVCDINVEHHVPIKRRARRISIRYLQKLYEPLKGLLKANLVSFSNRQ

Foldseek 3Di:
DDDDDDDDDDDDDPPPPPDDPPPDDVVNCPVVCLADADLVPQDQDDDDCPDPVLDDPVDDPVVSVVSSVVCVVCRSSDDNDPPPDRDGSPPDDDDDCPDPDDDDDDDDDDDPPVCPVVVVVVVVVCVVVVVDDDDDDD

Radius of gyration: 26.35 Å; Cα contacts (8 Å, |Δi|>4): 45; chains: 1; bounding box: 69×51×46 Å

Organism: NCBI:txid4795

Mean predicted aligned error: 17.47 Å

Solvent-accessible surface area (backbone atoms only — not comparable to full-atom values): 9711 Å² total; per-residue (Å²): 134,84,89,83,89,81,88,82,84,90,76,96,68,90,77,78,82,76,77,75,80,77,90,74,58,74,74,81,41,47,74,65,56,49,63,48,49,78,69,87,79,53,73,70,42,89,77,67,78,84,35,76,91,65,55,57,90,89,51,54,74,66,56,48,52,50,51,53,50,52,54,61,75,47,34,72,81,45,72,80,52,83,90,61,70,68,63,74,28,80,86,70,81,84,79,79,86,61,86,88,65,76,89,80,89,74,82,82,78,89,73,61,74,88,49,49,68,70,48,46,59,56,52,53,51,36,45,75,67,67,76,48,79,93,76,91,82,128

pLDDT: mean 75.2, std 16.47, range [32.41, 94.06]

Secondary structure (DSSP, 8-state):
-------------------PPP---TTTTHHHHTTS--STT-------TTSTTT--TTS-HHHHHHHHHHHHHTGGG--SSTT----PPTT-------TTPPP--PPPPPPPHHHHHHHHHHHHHHHHTTS-------